Protein AF-A0A954FYM8-F1 (afdb_monomer)

Nearest PDB structures (foldseek):
  2pqv-assembly1_A  TM=7.159E-01  e=1.014E-03  Streptococcus pneumoniae TIGR4
  3tuo-assembly1_B  TM=3.754E-01  e=1.546E+00  Homo sapiens
  1ru1-assembly2_B  TM=5.307E-01  e=6.189E+00  Escherichia coli
  8ow1-assembly1_NN  TM=3.449E-01  e=9.198E+00  Saccharomyces cerevisiae

pLDDT: mean 85.61, std 11.96, range [50.12, 97.5]

Radius of gyration: 15.15 Å; Cα contacts (8 Å, |Δi|>4): 128; chains: 1; bounding box: 35×36×33 Å

Solvent-accessible surface area (backbone atoms only — not comparable to full-atom values): 6510 Å² total; per-residue (Å²): 107,74,67,55,56,53,48,51,50,32,67,56,47,24,78,30,57,43,83,73,44,74,39,38,38,34,44,38,35,45,77,57,97,93,38,83,44,82,44,82,48,74,44,67,46,63,48,77,75,53,79,70,63,47,70,66,66,97,82,58,95,69,76,86,77,90,72,55,78,79,52,51,77,78,49,93,56,80,72,58,78,52,52,54,55,68,78,60,64,67,96,58,73,42,81,46,81,47,69,66,80,130

Structure (mmCIF, N/CA/C/O backbone):
data_AF-A0A954FYM8-F1
#
_entry.id   AF-A0A954FYM8-F1
#
loop_
_atom_site.group_PDB
_atom_site.id
_atom_site.type_symbol
_atom_site.label_atom_id
_atom_site.label_alt_id
_atom_site.label_comp_id
_atom_site.label_asym_id
_atom_site.label_entity_id
_atom_site.label_seq_id
_atom_site.pdbx_PDB_ins_code
_atom_site.Cartn_x
_atom_site.Cartn_y
_atom_site.Cartn_z
_atom_site.occupancy
_atom_site.B_iso_or_equiv
_atom_site.auth_seq_id
_atom_site.auth_comp_id
_atom_site.auth_asym_id
_atom_site.auth_atom_id
_atom_site.pdbx_PDB_model_num
ATOM 1 N N . SER A 1 1 ? 14.494 6.727 10.790 1.00 66.62 1 SER A N 1
ATOM 2 C CA . SER A 1 1 ? 15.316 7.432 9.774 1.00 66.62 1 SER A CA 1
ATOM 3 C C . SER A 1 1 ? 15.066 6.784 8.422 1.00 66.62 1 SER A C 1
ATOM 5 O O . SER A 1 1 ? 14.908 5.570 8.404 1.00 66.62 1 SER A O 1
ATOM 7 N N . PHE A 1 2 ? 15.041 7.542 7.318 1.00 73.81 2 PHE A N 1
ATOM 8 C CA . PHE A 1 2 ? 14.849 7.032 5.943 1.00 73.81 2 PHE A CA 1
ATOM 9 C C . PHE A 1 2 ? 15.773 5.843 5.604 1.00 73.81 2 PHE A C 1
ATOM 11 O O . PHE A 1 2 ? 15.383 4.918 4.900 1.00 73.81 2 PHE A O 1
ATOM 18 N N . THR A 1 3 ? 16.970 5.811 6.197 1.00 79.69 3 THR A N 1
ATOM 19 C CA . THR A 1 3 ? 17.923 4.699 6.080 1.00 79.69 3 THR A CA 1
ATOM 20 C C . THR A 1 3 ? 17.390 3.368 6.624 1.00 79.69 3 THR A C 1
ATOM 22 O O . THR A 1 3 ? 17.676 2.333 6.034 1.00 79.69 3 THR A O 1
ATOM 25 N N . ALA A 1 4 ? 16.633 3.382 7.726 1.00 81.69 4 ALA A N 1
ATOM 26 C CA . ALA A 1 4 ? 16.080 2.167 8.332 1.00 81.69 4 ALA A CA 1
ATOM 27 C C . ALA A 1 4 ? 14.963 1.574 7.463 1.00 81.69 4 ALA A C 1
ATOM 29 O O . ALA A 1 4 ? 15.029 0.396 7.140 1.00 81.69 4 ALA A O 1
ATOM 30 N N . LEU A 1 5 ? 14.043 2.419 6.980 1.00 80.38 5 LEU A N 1
ATOM 31 C CA . LEU A 1 5 ? 12.991 2.022 6.039 1.00 80.38 5 LEU A CA 1
ATOM 32 C C . LEU A 1 5 ? 13.581 1.406 4.767 1.00 80.38 5 LEU A C 1
ATOM 34 O O . LEU A 1 5 ? 13.168 0.338 4.334 1.00 80.38 5 LEU A O 1
ATOM 38 N N . ARG A 1 6 ? 14.580 2.071 4.169 1.00 80.75 6 ARG A N 1
ATOM 39 C CA . ARG A 1 6 ? 15.225 1.557 2.958 1.00 80.75 6 ARG A CA 1
ATOM 40 C C . ARG A 1 6 ? 15.879 0.198 3.210 1.00 80.75 6 ARG A C 1
ATOM 42 O O . ARG A 1 6 ? 15.829 -0.649 2.329 1.00 80.75 6 ARG A O 1
ATOM 49 N N . ARG A 1 7 ? 16.497 -0.002 4.380 1.00 84.50 7 ARG A N 1
ATOM 50 C CA . ARG A 1 7 ? 17.102 -1.285 4.761 1.00 84.50 7 ARG A CA 1
ATOM 51 C C . ARG A 1 7 ? 16.039 -2.382 4.862 1.00 84.50 7 ARG A C 1
ATOM 53 O O . ARG A 1 7 ? 16.224 -3.410 4.231 1.00 84.50 7 ARG A O 1
ATOM 60 N N . GLU A 1 8 ? 14.948 -2.138 5.584 1.00 81.62 8 GLU A N 1
ATOM 61 C 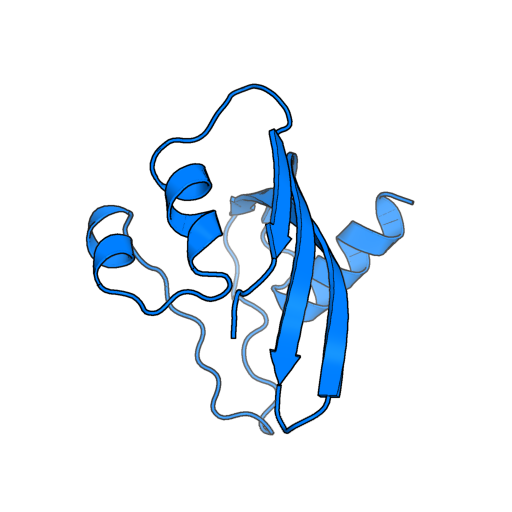CA . GLU A 1 8 ? 13.857 -3.112 5.770 1.00 81.62 8 GLU A CA 1
ATOM 62 C C . GLU A 1 8 ? 13.230 -3.512 4.434 1.00 81.62 8 GLU A C 1
ATOM 64 O O . GLU A 1 8 ? 13.220 -4.688 4.088 1.00 81.62 8 GLU A O 1
ATOM 69 N N . LEU A 1 9 ? 12.864 -2.535 3.600 1.00 78.06 9 LEU A N 1
ATOM 70 C CA . LEU A 1 9 ? 12.351 -2.820 2.260 1.00 78.06 9 LEU A CA 1
ATOM 71 C C . LEU A 1 9 ? 13.387 -3.558 1.388 1.00 78.06 9 LEU A C 1
ATOM 73 O O . LEU A 1 9 ? 13.033 -4.432 0.609 1.00 78.06 9 LEU A O 1
ATOM 77 N N . THR A 1 10 ? 14.683 -3.256 1.514 1.00 81.25 10 THR A N 1
ATOM 78 C CA . THR A 1 10 ? 15.722 -3.994 0.765 1.00 81.25 10 THR A CA 1
ATOM 79 C C . THR A 1 10 ? 15.840 -5.448 1.227 1.00 81.25 10 THR A C 1
ATOM 81 O O . THR A 1 10 ? 16.096 -6.325 0.403 1.00 81.25 10 THR A O 1
ATOM 84 N N . GLU A 1 11 ? 15.672 -5.710 2.523 1.00 79.94 11 GLU A N 1
ATOM 85 C CA . GLU A 1 11 ? 15.680 -7.064 3.085 1.00 79.94 11 GLU A CA 1
ATOM 86 C C . GLU A 1 11 ? 14.470 -7.872 2.593 1.00 79.94 11 GLU A C 1
ATOM 88 O O . GLU A 1 11 ? 14.650 -9.016 2.180 1.00 79.94 11 GLU A O 1
ATOM 93 N N . GLU A 1 12 ? 13.282 -7.261 2.546 1.00 74.81 12 GLU A N 1
ATOM 94 C CA . GLU A 1 12 ? 12.028 -7.934 2.176 1.00 74.81 12 GLU A CA 1
ATOM 95 C C . GLU A 1 12 ? 11.811 -8.091 0.66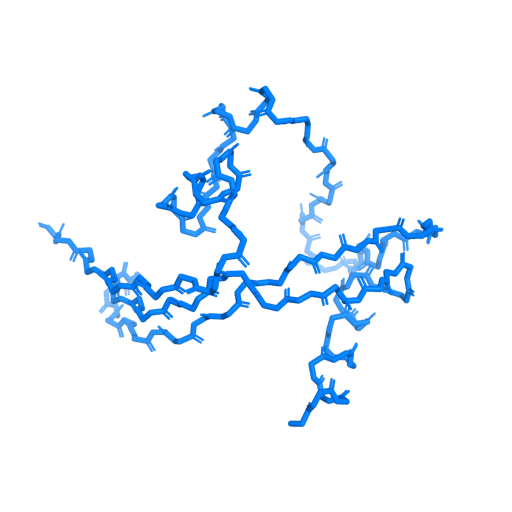5 1.00 74.81 12 GLU A C 1
ATOM 97 O O . GLU A 1 12 ? 11.408 -9.157 0.213 1.00 74.81 12 GLU A O 1
ATOM 102 N N . ILE A 1 13 ? 12.058 -7.047 -0.136 1.00 76.00 13 ILE A N 1
ATOM 103 C CA . ILE A 1 13 ? 11.730 -7.044 -1.577 1.00 76.00 13 ILE A CA 1
ATOM 104 C C . ILE A 1 13 ? 12.959 -6.936 -2.490 1.00 76.00 13 ILE A C 1
ATOM 106 O O . ILE A 1 13 ? 12.838 -7.073 -3.707 1.00 76.00 13 ILE A O 1
ATOM 110 N N . GLY A 1 14 ? 14.158 -6.766 -1.926 1.00 80.50 14 GLY A N 1
ATOM 111 C CA . GLY A 1 14 ? 15.422 -6.683 -2.665 1.00 80.50 14 GLY A CA 1
ATOM 112 C C . GLY A 1 14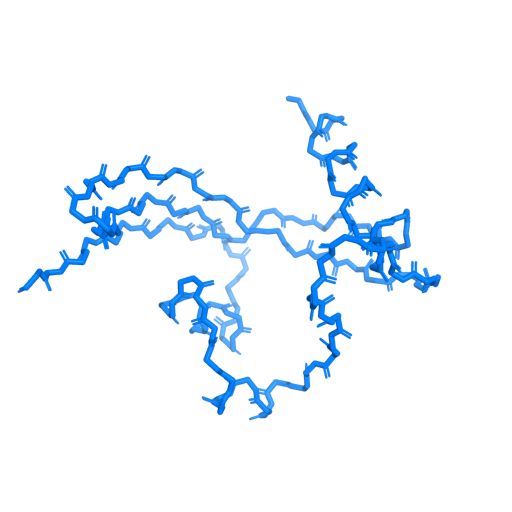 ? 15.812 -5.263 -3.078 1.00 80.50 14 GLY A C 1
ATOM 113 O O . GLY A 1 14 ? 15.026 -4.337 -2.955 1.00 80.50 14 GLY A O 1
ATOM 114 N N . PRO A 1 15 ? 17.039 -5.033 -3.576 1.00 81.19 15 PRO A N 1
ATOM 115 C CA . PRO A 1 15 ? 17.559 -3.684 -3.837 1.00 81.19 15 PRO A CA 1
ATOM 116 C C . PRO A 1 15 ? 17.016 -3.038 -5.125 1.00 81.19 15 PRO A C 1
ATOM 118 O O . PRO A 1 15 ? 17.411 -1.926 -5.470 1.00 81.19 15 PRO A O 1
ATOM 121 N N . GLY A 1 16 ? 16.147 -3.736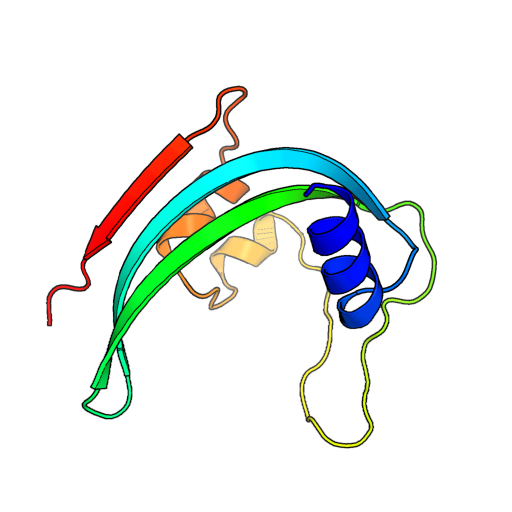 -5.861 1.00 85.12 16 GLY A N 1
ATOM 122 C CA . GLY A 1 16 ? 15.676 -3.378 -7.200 1.00 85.12 16 GLY A CA 1
ATOM 123 C C . GLY A 1 16 ? 14.674 -2.226 -7.273 1.00 85.12 16 GLY A C 1
ATOM 124 O O . GLY A 1 16 ? 13.975 -2.102 -8.277 1.00 85.12 16 GLY A O 1
ATOM 125 N N . PHE A 1 17 ? 14.563 -1.381 -6.246 1.00 87.06 17 PHE A N 1
ATOM 126 C CA . PHE A 1 17 ? 13.573 -0.305 -6.187 1.00 87.06 17 PHE A CA 1
ATOM 127 C C . PHE A 1 17 ? 14.158 1.027 -5.704 1.00 87.06 17 PHE A C 1
ATOM 129 O O . PHE A 1 17 ? 15.200 1.105 -5.056 1.00 87.06 17 PHE A O 1
ATOM 136 N N . GLU A 1 18 ? 13.432 2.099 -6.001 1.00 88.56 18 GLU A N 1
ATOM 137 C CA . GLU A 1 18 ? 13.670 3.445 -5.492 1.00 88.56 18 GLU A CA 1
ATOM 138 C C . GLU A 1 18 ? 12.403 3.944 -4.788 1.00 88.56 18 GLU A C 1
ATOM 140 O O . GLU A 1 18 ? 11.318 3.899 -5.366 1.00 88.56 18 GLU A O 1
ATOM 145 N N . VAL A 1 19 ? 12.524 4.428 -3.549 1.00 89.00 19 VAL A N 1
ATOM 146 C CA . VAL A 1 19 ? 11.393 5.043 -2.834 1.00 89.00 19 VAL A CA 1
ATOM 147 C C . VAL A 1 19 ? 11.130 6.428 -3.415 1.00 89.00 19 VAL A C 1
ATOM 149 O O . VAL A 1 19 ? 12.014 7.281 -3.368 1.00 89.00 19 VAL A O 1
ATOM 152 N N . ILE A 1 20 ? 9.916 6.660 -3.916 1.00 91.94 20 ILE A N 1
ATOM 153 C CA . ILE A 1 20 ? 9.505 7.952 -4.475 1.00 91.94 20 ILE A CA 1
ATOM 154 C C . ILE A 1 20 ? 8.999 8.860 -3.351 1.00 91.94 20 ILE A C 1
ATOM 156 O O . ILE A 1 20 ? 9.544 9.940 -3.129 1.00 91.94 20 ILE A O 1
ATOM 160 N N . ARG A 1 21 ? 7.949 8.433 -2.635 1.00 92.25 21 ARG A N 1
ATOM 161 C CA . ARG A 1 21 ? 7.305 9.224 -1.571 1.00 92.25 21 ARG A CA 1
ATOM 162 C C . ARG A 1 21 ? 6.385 8.370 -0.689 1.00 92.25 21 ARG A C 1
ATOM 164 O O . ARG A 1 21 ? 5.888 7.345 -1.158 1.00 92.25 21 ARG A O 1
ATOM 171 N N . PRO A 1 22 ? 6.104 8.785 0.558 1.00 93.25 22 PRO A N 1
ATOM 172 C CA . PRO A 1 22 ? 4.946 8.275 1.286 1.00 93.25 22 PRO A CA 1
ATOM 173 C C . PRO A 1 22 ? 3.652 8.734 0.596 1.00 93.25 22 PRO A C 1
ATOM 175 O O . PRO A 1 22 ? 3.579 9.858 0.094 1.00 93.25 22 PRO A O 1
ATOM 178 N N . THR A 1 23 ? 2.642 7.869 0.578 1.00 96.12 23 THR A N 1
ATOM 179 C CA . THR A 1 23 ? 1.345 8.131 -0.076 1.00 96.12 23 THR A CA 1
ATOM 180 C C . THR A 1 23 ? 0.186 8.101 0.903 1.00 96.12 23 THR A C 1
ATOM 182 O O . THR A 1 23 ? -0.660 8.990 0.865 1.00 96.12 23 THR A O 1
ATOM 185 N N . VAL A 1 24 ? 0.186 7.137 1.824 1.00 97.25 24 VAL A N 1
ATOM 186 C CA . VAL A 1 24 ? -0.869 6.966 2.823 1.00 97.25 24 VAL A CA 1
ATOM 187 C C . VAL A 1 24 ? -0.238 6.628 4.165 1.00 97.25 24 VAL A C 1
ATOM 189 O O . VAL A 1 24 ? 0.645 5.773 4.239 1.00 97.25 24 VAL A O 1
ATOM 192 N N . ILE A 1 25 ? -0.698 7.279 5.227 1.00 96.88 25 ILE A N 1
ATOM 193 C CA . ILE A 1 25 ? -0.496 6.845 6.608 1.00 96.88 25 ILE A CA 1
ATOM 194 C C . ILE A 1 25 ? -1.827 6.309 7.113 1.00 96.88 25 ILE A C 1
ATOM 196 O O . ILE A 1 25 ? -2.867 6.943 6.934 1.00 96.88 25 ILE A O 1
ATOM 200 N N . VAL A 1 26 ? -1.785 5.152 7.755 1.00 97.19 26 VAL A N 1
ATOM 201 C CA . VAL A 1 26 ? -2.959 4.489 8.301 1.00 97.19 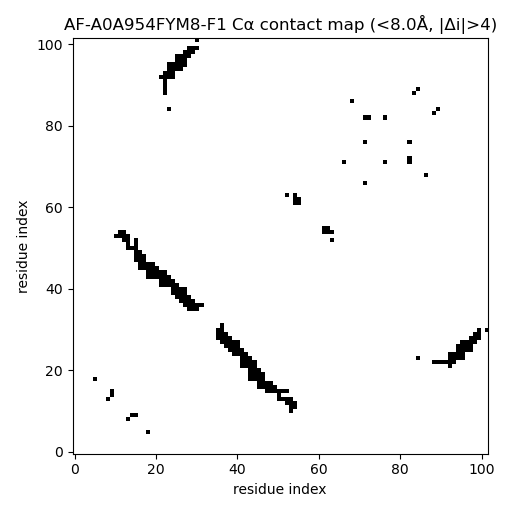26 VAL A CA 1
ATOM 202 C C . VAL A 1 26 ? -2.772 4.271 9.792 1.00 97.19 26 VAL A C 1
ATOM 204 O O . VAL A 1 26 ? -1.781 3.682 10.217 1.00 97.19 26 VAL A O 1
ATOM 207 N N . GLU A 1 27 ? -3.751 4.718 10.569 1.00 97.50 27 GLU A N 1
ATOM 208 C CA . GLU A 1 27 ? -4.000 4.240 11.926 1.00 97.50 27 GLU A CA 1
ATOM 209 C C . GLU A 1 27 ? -5.104 3.178 11.843 1.00 97.50 27 GLU A C 1
ATOM 211 O O . GLU A 1 27 ? -6.259 3.498 11.551 1.00 97.50 27 GLU A O 1
ATOM 216 N N . ASN A 1 28 ? -4.736 1.907 12.008 1.00 96.62 28 ASN A N 1
ATOM 217 C CA . ASN A 1 28 ? -5.605 0.760 11.764 1.00 96.62 28 ASN A CA 1
ATOM 218 C C . ASN A 1 28 ? -5.912 0.012 13.069 1.00 96.62 28 ASN A C 1
ATOM 220 O O . ASN A 1 28 ? -5.000 -0.452 13.755 1.00 96.62 28 ASN A O 1
ATOM 224 N N . PHE A 1 29 ? -7.197 -0.130 13.387 1.00 95.88 29 PHE A N 1
ATOM 225 C CA . PHE A 1 29 ? -7.701 -0.916 14.512 1.00 95.88 29 PHE A CA 1
ATOM 226 C C . PHE A 1 29 ? -8.495 -2.114 13.982 1.00 95.88 29 PHE A C 1
ATOM 228 O O . PHE A 1 29 ? -9.466 -1.912 13.248 1.00 95.88 29 PHE A O 1
ATOM 235 N N . PHE A 1 30 ? -8.099 -3.333 14.349 1.00 94.69 30 PHE A N 1
ATOM 236 C CA . PHE A 1 30 ? -8.736 -4.573 13.884 1.00 94.69 30 PHE A CA 1
ATOM 237 C C . PHE A 1 30 ? -8.568 -5.721 14.885 1.00 94.69 30 PHE A C 1
ATOM 239 O O . PHE A 1 30 ? -7.723 -5.652 15.784 1.00 94.69 30 PHE A O 1
ATOM 246 N N . ASP A 1 31 ? -9.361 -6.776 14.713 1.00 94.31 31 ASP A N 1
ATOM 247 C CA . ASP A 1 31 ? -9.318 -7.983 15.537 1.00 94.31 31 ASP A CA 1
ATOM 248 C C . ASP A 1 31 ? -8.785 -9.179 14.746 1.00 94.31 31 ASP A C 1
ATOM 250 O O . ASP A 1 31 ? -9.260 -9.490 13.657 1.00 94.31 31 ASP A O 1
ATOM 254 N N . LEU A 1 32 ? -7.807 -9.892 15.306 1.00 92.50 32 LEU A N 1
ATOM 255 C CA . LEU A 1 32 ? -7.276 -11.117 14.708 1.00 92.50 32 LEU A CA 1
ATOM 256 C C . LEU A 1 32 ? -7.013 -12.154 15.799 1.00 92.50 32 LEU A C 1
ATOM 258 O O . LEU A 1 32 ? -6.335 -11.870 16.787 1.00 92.50 32 LEU A O 1
ATOM 262 N N . ASP A 1 33 ? -7.588 -13.347 15.640 1.00 93.62 33 ASP A N 1
ATOM 263 C CA . ASP A 1 33 ? -7.471 -14.472 16.579 1.00 93.62 33 ASP A CA 1
ATOM 264 C C . ASP A 1 33 ? -7.792 -14.107 18.043 1.00 93.62 33 ASP A C 1
ATOM 266 O O . ASP A 1 33 ? -7.136 -14.544 18.990 1.00 93.62 33 ASP A O 1
ATOM 270 N N . GLY A 1 34 ? -8.826 -13.277 18.236 1.00 93.06 34 GLY A N 1
ATOM 271 C CA . GLY A 1 34 ? -9.284 -12.829 19.557 1.00 93.06 34 GLY A CA 1
ATOM 272 C C . GLY A 1 34 ? -8.385 -11.779 20.215 1.00 93.06 34 GLY A C 1
ATOM 273 O O . GLY A 1 34 ? -8.516 -11.525 21.415 1.00 93.06 34 GLY A O 1
ATOM 274 N N . ARG A 1 35 ? -7.463 -11.181 19.453 1.00 95.19 35 ARG A N 1
ATOM 275 C CA . ARG A 1 35 ? -6.592 -10.099 19.903 1.00 95.19 35 ARG A CA 1
ATOM 276 C C . ARG A 1 35 ? -6.889 -8.816 19.132 1.00 95.19 35 ARG A C 1
ATOM 278 O O . ARG A 1 35 ? -6.837 -8.800 17.908 1.00 95.19 35 ARG A O 1
ATOM 285 N N . HIS A 1 36 ? -7.061 -7.731 19.883 1.00 95.00 36 HIS A N 1
ATOM 286 C CA . HIS A 1 36 ? -7.150 -6.381 19.338 1.00 95.00 36 HIS A CA 1
ATOM 287 C C . HIS A 1 36 ? -5.764 -5.878 18.914 1.00 95.00 36 HIS A C 1
ATOM 289 O O . HIS A 1 36 ? -4.823 -5.853 19.721 1.00 95.00 36 HIS A O 1
ATOM 295 N N . PHE A 1 37 ? -5.652 -5.431 17.669 1.00 96.19 37 PHE A N 1
ATOM 296 C CA . PHE A 1 37 ? -4.469 -4.787 17.115 1.00 96.19 37 PHE A CA 1
ATOM 297 C C . PHE A 1 37 ? -4.707 -3.290 16.927 1.00 96.19 37 PHE A C 1
ATOM 299 O O . PHE A 1 37 ? -5.793 -2.843 16.562 1.00 96.19 37 PHE A O 1
ATOM 306 N N . HIS A 1 38 ? -3.653 -2.521 17.184 1.00 96.38 38 HIS A N 1
ATOM 307 C CA . HIS A 1 38 ? -3.549 -1.116 16.826 1.00 96.38 38 HIS A CA 1
ATOM 308 C C . HIS A 1 38 ? -2.235 -0.945 16.067 1.00 96.38 38 HIS A C 1
ATOM 310 O O . HIS A 1 38 ? -1.152 -1.053 16.647 1.00 96.38 38 HIS A O 1
ATOM 316 N N . GLU A 1 39 ? -2.350 -0.733 14.764 1.00 95.81 39 GLU A N 1
ATOM 317 C CA . GLU A 1 39 ? -1.235 -0.650 13.834 1.00 95.81 39 GLU A CA 1
ATOM 318 C C . GLU A 1 39 ? -1.112 0.765 13.267 1.00 95.81 39 GLU A C 1
ATOM 320 O O . GLU A 1 39 ? -2.100 1.387 12.878 1.00 95.81 39 GLU A O 1
ATOM 325 N N . LEU A 1 40 ? 0.127 1.253 13.188 1.00 94.56 40 LEU A N 1
ATOM 326 C CA . LEU A 1 40 ? 0.482 2.433 12.410 1.00 94.56 40 LEU A CA 1
ATOM 327 C C . LEU A 1 40 ? 1.258 1.974 11.179 1.00 94.56 40 LEU A C 1
ATOM 329 O O . LEU A 1 40 ? 2.390 1.507 11.304 1.00 94.56 40 LEU A O 1
ATOM 333 N N . CYS A 1 41 ? 0.660 2.123 10.001 1.00 92.69 41 CYS A N 1
ATOM 334 C CA . CYS A 1 41 ? 1.250 1.696 8.737 1.00 92.69 41 CYS A CA 1
ATOM 335 C C . CYS A 1 41 ? 1.486 2.898 7.817 1.00 92.69 41 CYS A C 1
ATOM 337 O O . CYS A 1 41 ? 0.699 3.844 7.790 1.00 92.69 41 CYS A O 1
ATOM 339 N N . THR A 1 42 ? 2.585 2.886 7.062 1.00 92.56 42 THR A N 1
ATOM 340 C CA . THR A 1 42 ? 2.853 3.888 6.022 1.00 92.56 42 THR A CA 1
ATOM 341 C C . THR A 1 42 ? 3.095 3.192 4.694 1.00 92.56 42 THR A C 1
ATOM 343 O O . THR A 1 42 ? 4.018 2.392 4.565 1.00 92.56 42 THR A O 1
ATOM 346 N N . PHE A 1 43 ? 2.296 3.546 3.693 1.00 92.94 43 PHE A N 1
ATOM 347 C CA . PHE A 1 43 ? 2.413 3.039 2.334 1.00 92.94 43 PHE A CA 1
ATOM 348 C C . PHE A 1 43 ? 3.278 3.978 1.498 1.00 92.94 43 PHE A C 1
ATOM 350 O O . PHE A 1 43 ? 3.060 5.196 1.459 1.00 92.94 43 PHE A O 1
ATOM 357 N N . TYR A 1 44 ? 4.253 3.405 0.798 1.00 91.19 44 TYR A N 1
ATOM 358 C CA . TYR A 1 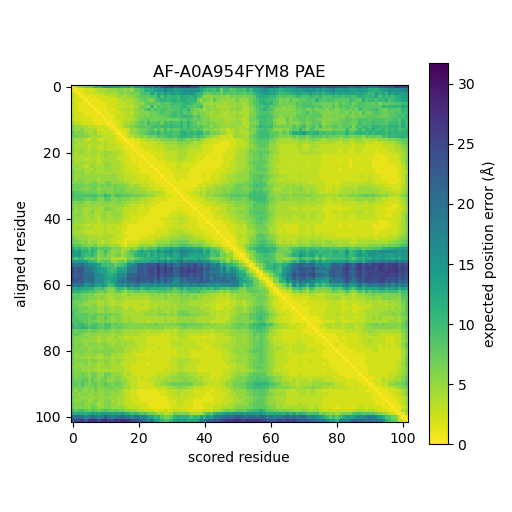44 ? 5.195 4.138 -0.040 1.00 91.19 44 TYR A CA 1
ATOM 359 C C . TYR A 1 44 ? 4.984 3.809 -1.512 1.00 91.19 44 TYR A C 1
ATOM 361 O O . TYR A 1 44 ? 4.846 2.650 -1.894 1.00 91.19 44 TYR A O 1
ATOM 369 N N . GLU A 1 45 ? 5.020 4.844 -2.345 1.00 92.12 45 GLU A N 1
ATOM 370 C CA . GLU A 1 45 ? 5.159 4.680 -3.786 1.00 92.12 45 GLU A CA 1
ATOM 371 C C . GLU A 1 45 ? 6.630 4.394 -4.101 1.00 92.12 45 GLU A C 1
ATOM 373 O O . GLU A 1 45 ? 7.525 5.133 -3.671 1.00 92.12 45 GLU A O 1
ATOM 378 N N . VAL A 1 46 ? 6.882 3.317 -4.845 1.00 89.50 46 VAL A N 1
ATOM 379 C CA . VAL A 1 46 ? 8.228 2.893 -5.239 1.00 89.50 46 VAL A CA 1
ATOM 380 C C . VAL A 1 46 ? 8.321 2.727 -6.752 1.00 89.50 46 VAL A C 1
ATOM 382 O O . VAL A 1 46 ? 7.409 2.212 -7.397 1.00 89.50 46 VAL A O 1
ATOM 385 N N . ALA A 1 47 ? 9.445 3.146 -7.326 1.00 89.88 47 ALA A N 1
ATOM 386 C CA . ALA A 1 47 ? 9.793 2.846 -8.706 1.00 89.88 47 ALA A CA 1
ATOM 387 C C . ALA A 1 47 ? 10.612 1.558 -8.745 1.00 89.88 47 ALA A C 1
ATOM 389 O O . ALA A 1 47 ? 11.754 1.536 -8.280 1.00 89.88 47 ALA A O 1
ATOM 390 N N . TRP A 1 48 ? 10.061 0.507 -9.347 1.00 87.38 48 TRP A N 1
ATOM 391 C CA . TRP A 1 48 ? 10.825 -0.702 -9.635 1.00 87.38 48 TRP A CA 1
ATOM 392 C C . TRP A 1 48 ? 11.840 -0.429 -10.752 1.00 87.38 48 TRP A C 1
ATOM 394 O O . TRP A 1 48 ? 11.487 0.065 -11.825 1.00 87.38 48 TRP A O 1
ATOM 404 N N . LYS A 1 49 ? 13.114 -0.730 -10.499 1.00 86.81 49 LYS A N 1
ATOM 405 C CA . LYS A 1 49 ? 14.238 -0.555 -11.435 1.00 86.81 49 LYS A CA 1
ATOM 406 C C . LYS A 1 49 ? 14.704 -1.875 -12.053 1.00 86.81 49 LYS A C 1
ATOM 408 O O . LYS A 1 49 ? 15.642 -1.869 -12.847 1.00 86.81 49 LYS A O 1
ATOM 413 N N . GLY A 1 50 ? 14.037 -2.982 -11.734 1.00 78.38 50 GLY A N 1
ATOM 414 C CA . GLY A 1 50 ? 14.422 -4.318 -12.176 1.00 78.38 50 GLY A CA 1
ATOM 415 C C . GLY A 1 50 ? 15.296 -5.046 -11.156 1.00 78.38 50 GLY A C 1
ATOM 416 O O . GLY A 1 50 ? 15.681 -4.492 -10.130 1.00 78.38 50 GLY A O 1
ATOM 417 N N . GLY A 1 51 ? 15.600 -6.304 -11.459 1.00 73.75 51 GLY A N 1
ATOM 418 C CA . GLY A 1 51 ? 16.182 -7.257 -10.514 1.00 73.75 51 GLY A CA 1
ATOM 419 C C . GLY A 1 51 ? 15.170 -8.328 -10.118 1.00 73.75 51 GLY A C 1
ATOM 420 O O . GLY A 1 51 ? 13.993 -8.244 -10.471 1.00 73.75 51 GLY A O 1
ATOM 421 N N . GLU A 1 52 ? 15.644 -9.354 -9.424 1.00 68.06 52 GLU A N 1
ATOM 422 C CA . GLU A 1 52 ? 14.772 -10.340 -8.791 1.00 68.06 52 GLU A CA 1
ATOM 423 C C . GLU A 1 52 ? 14.197 -9.728 -7.508 1.00 68.06 52 GLU A C 1
ATOM 425 O O . GLU A 1 52 ? 14.904 -9.032 -6.774 1.00 68.06 52 GLU A O 1
ATOM 430 N N . LEU A 1 53 ? 12.903 -9.945 -7.259 1.00 72.12 53 LEU A N 1
ATOM 431 C CA . LEU A 1 53 ? 12.340 -9.702 -5.933 1.00 72.12 53 LEU A CA 1
ATOM 432 C C . LEU A 1 53 ? 13.013 -10.686 -4.976 1.00 72.12 53 LEU A C 1
ATOM 434 O O . LEU A 1 53 ? 13.161 -11.859 -5.326 1.00 72.12 53 LEU A O 1
ATOM 438 N N . ASN A 1 54 ? 13.391 -10.237 -3.779 1.00 67.81 54 ASN A N 1
ATOM 439 C CA . ASN A 1 54 ? 13.874 -11.132 -2.722 1.00 67.81 54 ASN A CA 1
ATOM 440 C C . ASN A 1 54 ? 12.704 -11.944 -2.141 1.00 67.81 54 ASN A C 1
ATOM 442 O O . ASN A 1 54 ? 12.348 -11.833 -0.978 1.00 67.81 54 ASN A O 1
ATOM 446 N N . GLY A 1 55 ? 12.082 -12.765 -2.976 1.00 55.50 55 GLY A N 1
ATOM 447 C CA . GLY A 1 55 ? 10.982 -13.636 -2.621 1.00 55.50 55 GLY A CA 1
ATOM 448 C C . GLY A 1 55 ? 11.422 -15.073 -2.746 1.00 55.50 55 GLY A C 1
ATOM 449 O O . GLY A 1 55 ? 11.368 -15.619 -3.843 1.00 55.50 55 GLY A O 1
ATOM 450 N N . ASN A 1 56 ? 11.941 -15.615 -1.643 1.00 52.09 56 ASN A N 1
ATOM 451 C CA . ASN A 1 56 ? 11.705 -16.977 -1.148 1.00 52.09 56 ASN A CA 1
ATOM 452 C C . ASN A 1 56 ? 12.773 -17.322 -0.095 1.00 52.09 56 ASN A C 1
ATOM 454 O O . ASN A 1 56 ? 13.771 -17.979 -0.415 1.00 52.09 56 ASN A O 1
ATOM 458 N N . PRO A 1 57 ? 12.587 -16.971 1.191 1.00 50.12 57 PRO A N 1
ATOM 459 C CA . PRO A 1 57 ? 13.045 -17.886 2.221 1.00 50.12 57 PRO A CA 1
ATOM 460 C C . PRO A 1 57 ? 12.312 -19.206 1.963 1.00 50.12 57 PRO A C 1
ATOM 462 O O . PRO A 1 57 ? 11.090 -19.230 1.861 1.00 50.12 57 PRO A O 1
ATOM 465 N N . VAL A 1 58 ? 13.050 -20.306 1.858 1.00 53.03 58 VAL A N 1
ATOM 466 C CA . VAL A 1 58 ? 12.566 -21.680 1.604 1.00 53.03 58 VAL A CA 1
ATOM 467 C C . VAL A 1 58 ? 11.576 -22.185 2.692 1.00 53.03 58 VAL A C 1
ATOM 469 O O . VAL A 1 58 ? 11.186 -23.346 2.697 1.00 53.03 58 VAL A O 1
ATOM 472 N N . GLU A 1 59 ? 11.152 -21.317 3.614 1.00 53.41 59 GLU A N 1
ATOM 473 C CA . GLU A 1 59 ? 10.309 -21.589 4.781 1.00 53.41 59 GLU A CA 1
ATOM 474 C C . GLU A 1 59 ? 8.846 -21.123 4.651 1.00 53.41 59 GLU A C 1
ATOM 476 O O . GLU A 1 59 ? 8.029 -21.569 5.454 1.00 53.41 59 GLU A O 1
ATOM 481 N N . TYR A 1 60 ? 8.477 -20.295 3.661 1.00 54.75 60 TYR A N 1
ATOM 482 C CA . TYR A 1 60 ? 7.098 -19.794 3.506 1.00 54.75 60 TYR A CA 1
ATOM 483 C C . TYR A 1 60 ? 6.531 -20.094 2.107 1.00 54.75 60 TYR A C 1
ATOM 485 O O . TYR A 1 60 ? 7.232 -19.959 1.108 1.00 54.75 60 TYR A O 1
ATOM 493 N N . GLU A 1 61 ? 5.252 -20.484 2.018 1.00 62.69 61 GLU A N 1
ATOM 494 C CA . GLU A 1 61 ? 4.523 -20.729 0.750 1.00 62.69 61 GLU A CA 1
ATOM 495 C C . GLU A 1 61 ? 4.089 -19.428 0.033 1.00 62.69 61 GLU A C 1
ATOM 497 O O . GLU A 1 61 ? 3.259 -19.446 -0.878 1.00 62.69 61 GLU A O 1
ATOM 502 N N . GLU A 1 62 ? 4.620 -18.277 0.442 1.00 69.19 62 GLU A N 1
ATOM 503 C CA . GLU A 1 62 ? 4.223 -16.970 -0.077 1.00 69.19 62 GLU A CA 1
ATOM 504 C C . GLU A 1 62 ? 4.922 -16.675 -1.408 1.00 69.19 62 GLU A C 1
ATOM 506 O O . GLU A 1 62 ? 6.147 -16.628 -1.498 1.00 69.19 62 GLU A O 1
ATOM 511 N N . VAL A 1 63 ? 4.132 -16.463 -2.464 1.00 73.69 63 VAL A N 1
ATOM 512 C CA . VAL A 1 63 ? 4.633 -16.187 -3.815 1.00 73.69 63 VAL A CA 1
ATOM 513 C C . VAL A 1 63 ? 4.396 -14.726 -4.165 1.00 73.69 63 VAL A C 1
ATOM 515 O O . VAL A 1 63 ? 3.263 -14.242 -4.143 1.00 73.69 63 VAL A O 1
ATOM 518 N N . PHE A 1 64 ? 5.457 -14.032 -4.575 1.00 78.12 64 PHE A N 1
ATOM 519 C CA . PHE A 1 64 ? 5.332 -12.696 -5.146 1.00 78.12 64 PHE A CA 1
ATOM 520 C C . PHE A 1 64 ? 4.732 -12.760 -6.551 1.00 78.12 64 PHE A C 1
ATOM 522 O O . PHE A 1 64 ? 5.216 -13.484 -7.423 1.00 78.12 64 PHE A O 1
ATOM 529 N N . ALA A 1 65 ? 3.705 -11.948 -6.788 1.00 80.75 65 ALA A N 1
ATOM 530 C CA . ALA A 1 65 ? 3.060 -11.823 -8.084 1.00 80.75 65 ALA A CA 1
ATOM 531 C C . ALA A 1 65 ? 2.835 -10.354 -8.443 1.00 80.75 65 ALA A C 1
ATOM 533 O O . ALA A 1 65 ? 2.491 -9.524 -7.601 1.00 80.75 65 ALA A O 1
ATOM 534 N N . TRP A 1 66 ? 3.014 -10.047 -9.725 1.00 86.25 66 TRP A N 1
ATOM 535 C CA . TRP A 1 66 ? 2.666 -8.748 -10.283 1.00 86.25 66 TRP A CA 1
ATOM 536 C C . TRP A 1 66 ? 1.202 -8.754 -10.711 1.00 86.25 66 TRP A C 1
ATOM 538 O O . TRP A 1 66 ? 0.785 -9.610 -11.492 1.00 86.25 66 TRP A O 1
ATOM 548 N N . PHE A 1 67 ? 0.446 -7.767 -10.239 1.00 89.94 67 PHE A N 1
ATOM 549 C CA . PHE A 1 67 ? -0.941 -7.548 -10.631 1.00 89.94 67 PHE A CA 1
ATOM 550 C C . PHE A 1 67 ? -1.052 -6.237 -11.403 1.00 89.94 67 PHE A C 1
ATOM 552 O O . PHE A 1 67 ? -0.544 -5.198 -10.978 1.00 89.94 67 PHE A O 1
ATOM 559 N N . SER A 1 68 ? -1.731 -6.284 -12.547 1.00 91.06 68 SER A N 1
ATOM 560 C CA . SER A 1 68 ? -2.215 -5.075 -13.213 1.00 91.06 68 SER A CA 1
ATOM 561 C C . SER A 1 68 ? -3.267 -4.374 -12.346 1.00 91.06 68 SER A C 1
ATOM 563 O O . SER A 1 68 ? -3.867 -4.981 -11.452 1.00 91.06 68 SER A O 1
ATOM 565 N N . ARG A 1 69 ? -3.514 -3.087 -12.608 1.00 88.69 69 ARG A N 1
ATOM 566 C CA . ARG A 1 69 ? -4.516 -2.318 -11.851 1.00 88.69 69 ARG A CA 1
ATOM 567 C C . ARG A 1 69 ? -5.915 -2.902 -12.025 1.00 88.69 69 ARG A C 1
ATOM 569 O O . ARG A 1 69 ? -6.692 -2.915 -11.080 1.00 88.69 69 ARG A O 1
ATOM 576 N N . GLU A 1 70 ? -6.207 -3.428 -13.208 1.00 89.06 70 GLU A N 1
ATOM 577 C CA . GLU A 1 70 ? -7.473 -4.072 -13.543 1.00 89.06 70 GLU A CA 1
ATOM 578 C C . GLU A 1 70 ? -7.680 -5.348 -12.717 1.00 89.06 70 GLU A C 1
ATOM 580 O O . GLU A 1 70 ? -8.771 -5.580 -12.207 1.00 89.06 70 GLU A O 1
ATOM 585 N N . GLN A 1 71 ? -6.619 -6.138 -12.517 1.00 92.00 71 GLN A N 1
ATOM 586 C CA . GLN A 1 71 ? -6.668 -7.353 -11.695 1.00 92.00 71 GLN A CA 1
ATOM 587 C C . GLN A 1 71 ? -6.842 -7.054 -10.202 1.00 92.00 71 GLN A C 1
ATOM 589 O O . GLN A 1 71 ? -7.373 -7.888 -9.472 1.00 92.00 71 GLN A O 1
ATOM 594 N N . LEU A 1 72 ? -6.414 -5.879 -9.728 1.00 90.19 72 LEU A N 1
ATOM 595 C CA . LEU A 1 72 ? -6.457 -5.531 -8.304 1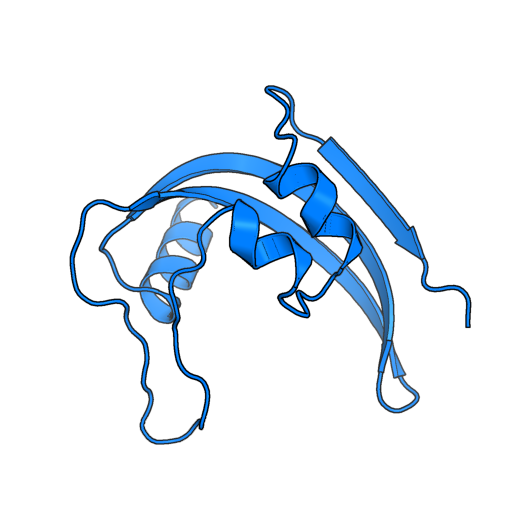.00 90.19 72 LEU A CA 1
ATOM 596 C C . LEU A 1 72 ? -7.886 -5.515 -7.730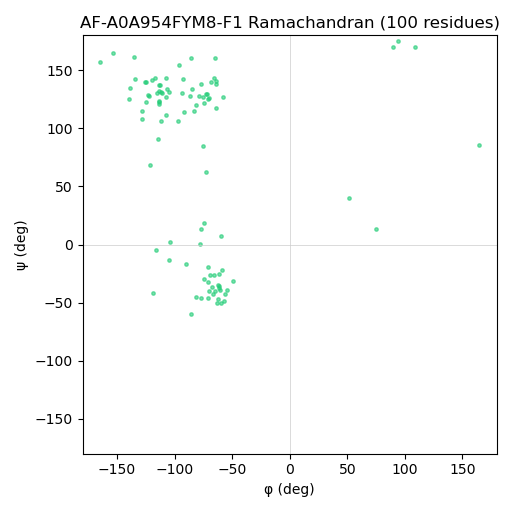 1.00 90.19 72 LEU A C 1
ATOM 598 O O . LEU A 1 72 ? -8.077 -5.740 -6.530 1.00 90.19 72 LEU A O 1
ATOM 602 N N . ALA A 1 73 ? -8.892 -5.283 -8.580 1.00 83.44 73 ALA A N 1
ATOM 603 C CA . ALA A 1 73 ? -10.296 -5.374 -8.192 1.00 83.44 73 ALA A CA 1
ATOM 604 C C . ALA A 1 73 ? -10.626 -6.759 -7.601 1.00 83.44 73 ALA A C 1
ATOM 606 O O . ALA A 1 73 ? -11.235 -6.835 -6.532 1.00 83.44 73 ALA A O 1
ATOM 607 N N . ASP A 1 74 ? -10.114 -7.822 -8.224 1.00 88.81 74 ASP A N 1
ATOM 608 C CA . ASP A 1 74 ? -10.412 -9.217 -7.884 1.00 88.81 74 ASP A CA 1
ATOM 609 C C . ASP A 1 74 ? -9.458 -9.814 -6.833 1.00 88.81 74 ASP A C 1
ATOM 611 O O . ASP A 1 74 ? -9.765 -10.829 -6.207 1.00 88.81 74 ASP A O 1
ATOM 615 N N . VAL A 1 75 ? -8.299 -9.191 -6.599 1.00 92.00 75 VAL A N 1
ATOM 616 C CA . VAL A 1 75 ? -7.318 -9.654 -5.601 1.00 92.00 75 VAL A CA 1
ATOM 617 C C . VAL A 1 75 ? -7.829 -9.388 -4.190 1.00 92.00 75 VAL A C 1
ATOM 619 O O . VAL A 1 75 ? -8.163 -8.255 -3.867 1.00 92.00 75 VAL A O 1
ATOM 622 N N . VAL A 1 76 ? -7.830 -10.370 -3.289 1.00 92.38 76 VAL A N 1
ATOM 623 C CA . VAL A 1 76 ? -8.114 -10.115 -1.863 1.00 92.38 76 VAL A CA 1
ATOM 624 C C . VAL A 1 76 ? -6.894 -9.451 -1.215 1.00 92.38 76 VAL A C 1
ATOM 626 O O . VAL A 1 76 ? -6.036 -10.114 -0.646 1.00 92.38 76 VAL A O 1
ATOM 629 N N . LEU A 1 77 ? -6.800 -8.126 -1.344 1.00 92.19 77 LEU A N 1
ATOM 630 C CA . LEU A 1 77 ? -5.764 -7.312 -0.711 1.00 92.19 77 LEU A CA 1
ATOM 631 C C . LEU A 1 77 ? -6.180 -6.954 0.717 1.00 92.19 77 LEU A C 1
ATOM 633 O O . LEU A 1 77 ? -7.311 -6.516 0.929 1.00 92.19 77 LEU A O 1
ATOM 637 N N . LYS A 1 78 ? -5.261 -7.096 1.675 1.00 91.75 78 LYS A N 1
ATOM 638 C CA . LYS A 1 78 ? -5.426 -6.603 3.043 1.00 91.75 78 LYS A CA 1
ATOM 639 C C . LYS A 1 78 ? -4.329 -5.580 3.388 1.00 91.75 78 LYS A C 1
ATOM 641 O O . LYS A 1 78 ? -3.189 -5.784 2.978 1.00 91.75 78 LYS A O 1
ATOM 646 N N . PRO A 1 79 ? -4.656 -4.512 4.136 1.00 91.94 79 PRO A N 1
ATOM 647 C CA . PRO A 1 79 ? -6.014 -4.074 4.470 1.00 91.94 79 PRO A CA 1
ATOM 648 C C . PRO A 1 79 ? -6.790 -3.653 3.209 1.00 91.94 79 PRO A C 1
ATOM 650 O O . PRO A 1 79 ? -6.221 -3.063 2.300 1.00 91.94 79 PRO A O 1
ATOM 653 N N . ASP A 1 80 ? -8.075 -3.984 3.106 1.00 91.88 80 ASP A N 1
ATOM 654 C CA . ASP A 1 80 ? -8.835 -3.841 1.849 1.00 91.88 80 ASP A CA 1
ATOM 655 C C . ASP A 1 80 ? -9.125 -2.387 1.464 1.00 91.88 80 ASP A C 1
ATOM 657 O O . ASP A 1 80 ? -9.109 -2.049 0.277 1.00 91.88 80 ASP A O 1
ATOM 661 N N . PHE A 1 81 ? -9.309 -1.511 2.450 1.00 91.25 81 PHE A N 1
ATOM 662 C CA . PHE A 1 81 ? -9.542 -0.083 2.236 1.00 91.25 81 PHE A CA 1
ATOM 663 C C . PHE A 1 81 ? -8.409 0.615 1.466 1.00 91.25 81 PHE A C 1
ATOM 665 O O . PHE A 1 81 ? -8.657 1.640 0.834 1.00 91.25 81 PHE A O 1
ATOM 672 N N . ILE A 1 82 ? -7.184 0.068 1.455 1.00 93.75 82 ILE A N 1
ATOM 673 C CA . ILE A 1 82 ? -6.060 0.685 0.733 1.00 93.75 82 ILE A CA 1
ATOM 674 C C . ILE A 1 82 ? -6.198 0.573 -0.789 1.00 93.75 82 ILE A C 1
ATOM 676 O O . ILE A 1 82 ? -5.570 1.337 -1.524 1.00 93.75 82 ILE A O 1
ATOM 680 N N . LYS A 1 83 ? -7.026 -0.360 -1.285 1.00 93.25 83 LYS A N 1
ATOM 681 C CA . LYS A 1 83 ? -7.233 -0.547 -2.727 1.00 93.25 83 LYS A CA 1
ATOM 682 C C . LYS A 1 83 ? -7.660 0.746 -3.414 1.00 93.25 83 LYS A C 1
ATOM 684 O O . LYS A 1 83 ? -7.189 1.019 -4.514 1.00 93.25 83 LYS A O 1
ATOM 689 N N . GLU A 1 84 ? -8.506 1.542 -2.764 1.00 91.81 84 GLU A N 1
ATOM 690 C CA . GLU A 1 84 ? -8.980 2.812 -3.314 1.00 91.81 84 GLU A CA 1
ATOM 691 C C . GLU A 1 84 ? -7.820 3.792 -3.526 1.00 91.81 84 GLU A C 1
ATOM 693 O O . GLU A 1 84 ? -7.667 4.331 -4.620 1.00 91.81 84 GLU A O 1
ATOM 698 N N . SER A 1 85 ? -6.935 3.948 -2.536 1.00 93.25 85 SER A N 1
ATOM 699 C CA . SER A 1 85 ? -5.754 4.814 -2.650 1.00 93.25 85 SER A CA 1
ATOM 700 C C . SER A 1 85 ? -4.748 4.315 -3.702 1.00 93.25 85 SER A C 1
ATOM 702 O O . SER A 1 85 ? -4.017 5.122 -4.276 1.00 93.25 85 SER A O 1
ATOM 704 N N . ILE A 1 86 ? -4.708 3.007 -3.999 1.00 92.62 86 ILE A N 1
ATOM 705 C CA . ILE A 1 86 ? -3.871 2.441 -5.076 1.00 92.62 86 ILE A CA 1
ATOM 706 C C . ILE A 1 86 ? -4.488 2.701 -6.460 1.00 92.62 86 ILE A C 1
ATOM 708 O O . ILE A 1 86 ? -3.784 3.092 -7.399 1.00 92.62 86 ILE A O 1
ATOM 712 N N . LEU A 1 87 ? -5.795 2.462 -6.606 1.00 92.00 87 LEU A N 1
ATOM 713 C CA . LEU A 1 87 ? -6.511 2.616 -7.875 1.00 92.00 87 LEU A CA 1
ATOM 714 C C . LEU A 1 87 ? -6.647 4.092 -8.268 1.00 92.00 87 LEU A C 1
ATOM 716 O O . LEU A 1 87 ? -6.419 4.432 -9.432 1.00 92.00 87 LEU A O 1
ATOM 720 N N . ASN A 1 88 ? -6.917 4.956 -7.288 1.00 92.19 88 ASN A N 1
ATOM 721 C CA . ASN A 1 88 ? -7.145 6.391 -7.442 1.00 92.19 88 ASN A CA 1
ATOM 722 C C . ASN A 1 88 ? -6.126 7.204 -6.610 1.00 92.19 88 ASN A C 1
ATOM 724 O O . ASN A 1 88 ? -6.492 7.843 -5.618 1.00 92.19 88 ASN A O 1
ATOM 728 N N . PRO A 1 89 ? -4.831 7.194 -6.987 1.00 91.75 89 PRO A N 1
ATOM 729 C CA . PRO A 1 89 ? -3.776 7.794 -6.179 1.00 91.75 89 PRO A CA 1
ATOM 730 C C . PRO A 1 89 ? -3.873 9.321 -6.129 1.00 91.75 89 PRO A C 1
ATOM 732 O O . PRO A 1 89 ? -4.096 9.985 -7.144 1.00 91.75 89 PRO A O 1
ATOM 735 N N . ARG A 1 90 ? -3.622 9.884 -4.943 1.00 92.81 90 ARG A N 1
ATOM 736 C CA . ARG A 1 90 ? -3.545 11.334 -4.711 1.00 92.81 90 ARG A CA 1
ATOM 737 C C . ARG A 1 90 ? -2.100 11.837 -4.756 1.00 92.81 90 ARG A C 1
ATOM 739 O O . ARG A 1 90 ? -1.146 11.096 -4.489 1.00 92.81 90 ARG A O 1
ATOM 746 N N . SER A 1 91 ? -1.924 13.115 -5.092 1.00 92.69 91 SER A N 1
ATOM 747 C CA . SER A 1 91 ? -0.623 13.801 -5.040 1.00 92.69 91 SER A CA 1
ATOM 748 C C . SER A 1 91 ? -0.194 14.131 -3.611 1.00 92.69 91 SER A C 1
ATOM 750 O O . SER A 1 91 ? 1.000 14.166 -3.313 1.00 92.69 91 SER A O 1
ATOM 752 N N . GLU A 1 92 ? -1.156 14.347 -2.721 1.00 95.25 92 GLU A N 1
ATOM 753 C CA . GLU A 1 92 ? -0.921 14.642 -1.314 1.00 95.25 92 GLU A CA 1
ATOM 754 C C . GLU A 1 92 ? -0.773 13.358 -0.493 1.00 95.25 92 GLU A C 1
ATOM 756 O O . GLU A 1 92 ? -1.210 12.282 -0.899 1.00 95.25 92 GLU A O 1
ATOM 761 N N . LEU A 1 93 ? -0.164 13.494 0.686 1.00 96.25 93 LEU A N 1
ATOM 762 C CA . LEU A 1 93 ? -0.158 12.444 1.697 1.00 96.25 93 LEU A CA 1
ATOM 763 C C . LEU A 1 93 ? -1.559 12.312 2.305 1.00 96.25 93 LEU A C 1
ATOM 765 O O . LEU A 1 93 ? -2.102 13.287 2.827 1.00 96.25 93 LEU A O 1
ATOM 769 N N . GLU A 1 94 ? -2.118 11.108 2.268 1.00 97.00 94 GLU A N 1
ATOM 770 C CA . GLU A 1 94 ? -3.406 10.789 2.878 1.00 97.00 94 GLU A CA 1
ATOM 771 C C . GLU A 1 94 ? -3.223 10.254 4.305 1.00 97.00 94 GLU A C 1
ATOM 773 O O . GLU A 1 94 ? -2.283 9.509 4.584 1.00 97.00 94 GLU A O 1
ATOM 778 N N . LEU A 1 95 ? -4.131 10.626 5.210 1.00 96.75 95 LEU A N 1
ATOM 779 C CA . LEU A 1 95 ? -4.255 10.017 6.532 1.00 96.75 95 LEU A CA 1
ATOM 780 C C . LEU A 1 95 ? -5.590 9.276 6.605 1.00 96.75 95 LEU A C 1
ATOM 782 O O . LEU A 1 95 ? -6.645 9.899 6.483 1.00 96.75 95 LEU A O 1
ATOM 786 N N . ILE A 1 96 ? -5.533 7.972 6.854 1.00 96.19 96 ILE A N 1
ATOM 787 C CA . ILE A 1 96 ? -6.702 7.116 7.048 1.00 96.19 96 ILE A CA 1
ATOM 788 C C . ILE A 1 96 ? -6.723 6.657 8.502 1.00 96.19 96 ILE A C 1
ATOM 790 O O . ILE A 1 96 ? -5.730 6.154 9.020 1.00 96.19 96 ILE A O 1
ATOM 794 N N . VAL A 1 97 ? -7.875 6.796 9.152 1.00 96.50 97 VAL A N 1
ATOM 795 C CA . VAL A 1 97 ? -8.129 6.163 10.447 1.00 96.50 97 VAL A CA 1
ATOM 796 C C . VAL A 1 97 ? -9.192 5.100 10.232 1.00 96.50 97 VAL A C 1
ATOM 798 O O . VAL A 1 97 ? -10.363 5.421 10.024 1.00 96.50 97 VAL A O 1
ATOM 801 N N . HIS A 1 98 ? -8.772 3.841 10.256 1.00 95.75 98 HIS A N 1
ATOM 802 C CA . HIS A 1 98 ? -9.636 2.696 10.022 1.00 95.75 98 HIS A CA 1
ATOM 803 C C . HIS A 1 98 ? -9.949 1.985 11.335 1.00 95.75 98 HIS A C 1
ATOM 805 O O . HIS A 1 98 ? -9.050 1.686 12.117 1.00 95.75 98 HIS A O 1
ATOM 811 N N . ARG A 1 99 ? -11.230 1.698 11.567 1.00 94.19 99 ARG A N 1
ATOM 812 C CA . ARG A 1 99 ? -11.697 0.882 12.689 1.00 94.19 99 ARG A CA 1
ATOM 813 C C . ARG A 1 99 ? -12.594 -0.204 12.128 1.00 94.19 99 ARG A C 1
ATOM 815 O O . ARG A 1 99 ? -13.652 0.114 11.585 1.00 94.19 99 ARG A O 1
ATOM 822 N N . GLU A 1 100 ? -12.161 -1.451 12.249 1.00 86.81 100 GLU A N 1
ATOM 823 C CA . GLU A 1 100 ? -13.006 -2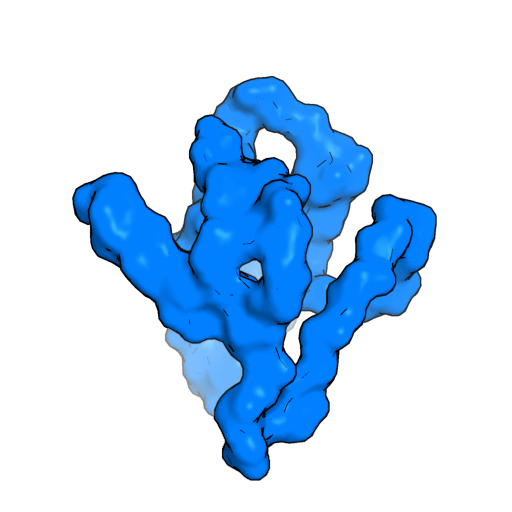.595 11.941 1.00 86.81 100 GLU A CA 1
ATOM 824 C C . GLU A 1 100 ? -14.173 -2.599 12.937 1.00 86.81 100 GLU A C 1
ATOM 826 O O . GLU A 1 100 ? -13.979 -2.641 14.152 1.00 86.81 100 GLU A O 1
ATOM 831 N N . ASN A 1 101 ? -15.394 -2.456 12.427 1.00 67.44 101 ASN A N 1
ATOM 832 C CA . ASN A 1 101 ? -16.583 -2.662 13.241 1.00 67.44 101 ASN A CA 1
ATOM 833 C C . ASN A 1 101 ? -16.844 -4.171 13.243 1.00 67.44 101 ASN A C 1
ATOM 835 O O . ASN A 1 101 ? -17.088 -4.729 12.173 1.00 67.44 101 ASN A O 1
ATOM 839 N N . GLY A 1 102 ? -16.730 -4.801 14.415 1.00 55.53 102 GLY A N 1
ATOM 840 C CA . GLY A 1 102 ? -17.027 -6.226 14.607 1.00 55.53 102 GLY A CA 1
ATOM 841 C C . GLY A 1 102 ? -18.481 -6.608 14.353 1.00 55.53 102 GLY A C 1
ATOM 842 O O . GLY A 1 102 ? -19.346 -5.703 14.266 1.00 55.53 102 GLY A O 1
#

Secondary structure (DSSP, 8-state):
-HHHHHHHHHHHH-S-EEEEEEEEEEEEEEEETTEEEEEEEEEEEEEE--S------TT---------TTGGGTS--SSTTHHHHHHS--SSPEEEEEE---

Sequence (102 aa):
SFTALRRELTEEIGPGFEVIRPTVIVENFFDLDGRHFHELCTFYEVAWKGGELNGNPVEYEEVFAWFSREQLADVVLKPDFIKESILNPRSELELIVHRENG

Mean predicted aligned error: 6.16 Å

Foldseek 3Di:
DVVVVLVVQCQQFNNQKDWDAWFEWEQEWDDDPNDIDTDTDIDTDIDGNDDHTPDDPVPDPDDDDDDDLVCLVVDPDPVPVCNCCVNPPDPDYYYYYYHDDD